Protein AF-A0A372K8U9-F1 (afdb_monomer_lite)

Secondary structure (DSSP, 8-state):
--HHHHHHHHHHHHHHHTT--TT-SS-HHHHHHHHHHHHTS---HHHHHHHHHHHHHHHHHHHHHHHHHHHHS--

Structure (mmCIF, N/CA/C/O backbone):
data_AF-A0A372K8U9-F1
#
_entry.id   AF-A0A372K8U9-F1
#
loop_
_atom_site.group_PDB
_atom_site.id
_atom_site.type_symbol
_atom_site.label_atom_id
_atom_site.label_alt_id
_atom_site.label_comp_id
_atom_site.label_asym_id
_atom_site.label_entity_id
_atom_site.label_seq_id
_atom_site.pdbx_PDB_ins_code
_atom_site.Cartn_x
_atom_site.Cartn_y
_atom_site.Cartn_z
_atom_site.occupancy
_atom_site.B_iso_or_equiv
_atom_site.auth_seq_id
_atom_site.auth_comp_id
_a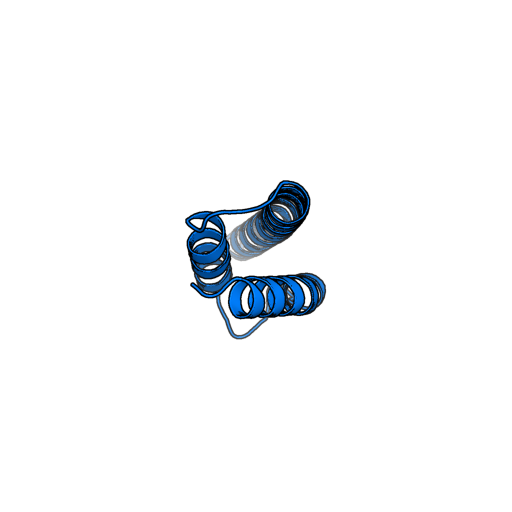tom_site.auth_asym_id
_atom_site.auth_atom_id
_atom_site.pdbx_PDB_model_num
ATOM 1 N N . MET A 1 1 ? 12.860 -9.247 -8.607 1.00 58.50 1 MET A N 1
ATOM 2 C CA . MET A 1 1 ? 11.467 -9.425 -9.081 1.00 58.50 1 MET A CA 1
ATOM 3 C C . MET A 1 1 ? 11.418 -9.152 -10.576 1.00 58.50 1 MET A C 1
ATOM 5 O O . MET A 1 1 ? 12.129 -8.265 -11.028 1.00 58.50 1 MET A O 1
ATOM 9 N N . ASN A 1 2 ? 10.629 -9.913 -11.338 1.00 76.50 2 ASN A N 1
ATOM 10 C CA . ASN A 1 2 ? 10.394 -9.633 -12.757 1.00 76.50 2 ASN A CA 1
ATOM 1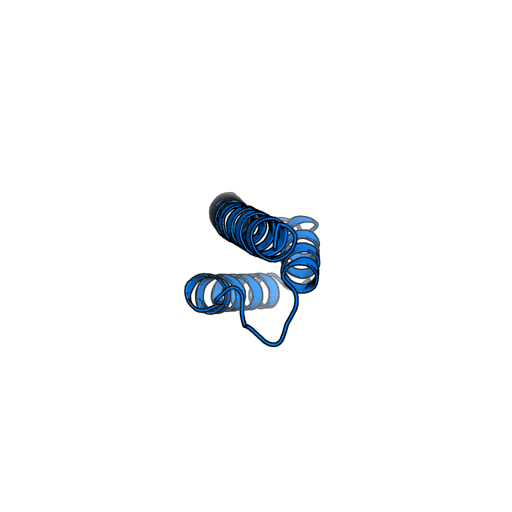1 C C . ASN A 1 2 ? 9.483 -8.394 -12.888 1.00 76.50 2 ASN A C 1
ATOM 13 O O . ASN A 1 2 ? 8.547 -8.251 -12.101 1.00 76.50 2 ASN A O 1
ATOM 17 N N . HIS A 1 3 ? 9.730 -7.514 -13.861 1.00 73.50 3 HIS A N 1
ATOM 18 C CA . HIS A 1 3 ? 8.996 -6.248 -14.025 1.00 73.50 3 HIS A CA 1
ATOM 19 C C . HIS A 1 3 ? 7.479 -6.464 -14.186 1.00 73.50 3 HIS A C 1
ATOM 21 O O . HIS A 1 3 ? 6.676 -5.718 -13.641 1.00 73.50 3 HIS A O 1
ATOM 27 N N . GLN A 1 4 ? 7.081 -7.557 -14.843 1.00 80.75 4 GLN A N 1
ATOM 28 C CA . GLN A 1 4 ? 5.673 -7.942 -14.997 1.00 80.75 4 GLN A CA 1
ATOM 29 C C . GLN A 1 4 ? 5.004 -8.368 -13.686 1.00 80.75 4 GLN A C 1
ATOM 31 O O . GLN A 1 4 ? 3.803 -8.187 -13.518 1.00 80.75 4 GLN A O 1
ATOM 36 N N . GLN A 1 5 ? 5.764 -8.962 -12.764 1.00 83.00 5 GLN A N 1
ATOM 37 C CA . GLN A 1 5 ? 5.229 -9.362 -11.465 1.00 83.00 5 GLN A CA 1
ATOM 38 C C . GLN A 1 5 ? 5.024 -8.136 -10.576 1.00 83.00 5 GLN A C 1
ATOM 40 O O . GLN A 1 5 ? 4.002 -8.029 -9.913 1.00 83.00 5 GLN A O 1
ATOM 45 N N . LEU A 1 6 ? 5.965 -7.191 -10.633 1.00 85.31 6 LEU A N 1
ATOM 46 C CA . LEU A 1 6 ? 5.879 -5.916 -9.930 1.00 85.31 6 LEU A CA 1
ATOM 47 C C . LEU A 1 6 ? 4.648 -5.107 -10.364 1.00 8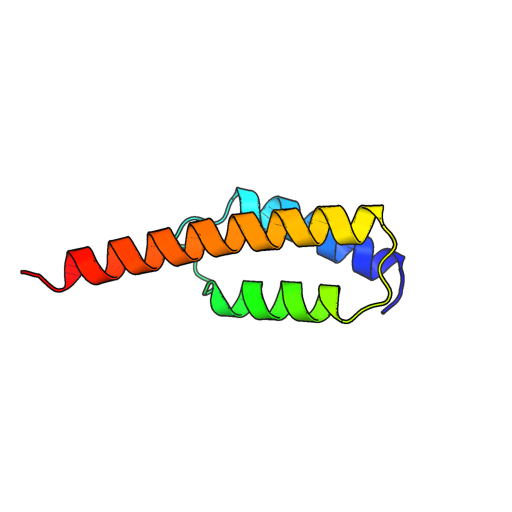5.31 6 LEU A C 1
ATOM 49 O O . LEU A 1 6 ? 3.929 -4.595 -9.515 1.00 85.31 6 LEU A O 1
ATOM 53 N N . GLU A 1 7 ? 4.386 -5.030 -11.671 1.00 88.62 7 GLU A N 1
ATOM 54 C CA . GLU A 1 7 ? 3.193 -4.356 -12.199 1.00 88.62 7 GLU A CA 1
ATOM 55 C C . GLU A 1 7 ? 1.899 -5.001 -11.696 1.00 88.62 7 GLU A C 1
ATOM 57 O O . GLU A 1 7 ? 1.032 -4.297 -11.184 1.00 88.62 7 GLU A O 1
ATOM 62 N N . LYS A 1 8 ? 1.804 -6.337 -11.736 1.00 89.06 8 LYS A N 1
ATOM 63 C CA . LYS A 1 8 ? 0.640 -7.060 -11.202 1.00 89.06 8 LYS A CA 1
ATOM 64 C C . LYS A 1 8 ? 0.457 -6.844 -9.702 1.00 89.06 8 LYS A C 1
ATOM 66 O O . LYS A 1 8 ? -0.669 -6.691 -9.239 1.00 89.06 8 LYS A O 1
ATOM 71 N N . ASP A 1 9 ? 1.551 -6.841 -8.941 1.00 88.50 9 ASP A N 1
ATOM 72 C CA . ASP A 1 9 ? 1.521 -6.543 -7.509 1.00 88.50 9 ASP A CA 1
ATOM 73 C C . ASP A 1 9 ? 1.050 -5.103 -7.249 1.00 88.50 9 ASP A C 1
ATOM 75 O O . ASP A 1 9 ? 0.254 -4.882 -6.340 1.00 88.50 9 ASP A O 1
ATOM 79 N N . LEU A 1 10 ? 1.470 -4.131 -8.065 1.00 89.69 10 LEU A N 1
ATOM 80 C CA . LEU A 1 10 ? 1.003 -2.745 -7.970 1.00 89.69 10 LEU A CA 1
ATOM 81 C C . LEU A 1 10 ? -0.487 -2.607 -8.285 1.00 89.69 10 LEU A C 1
ATOM 83 O O . LEU A 1 10 ? -1.204 -1.992 -7.501 1.00 89.69 10 LEU A O 1
ATOM 87 N N . GLU A 1 11 ? -0.959 -3.194 -9.385 1.00 92.00 11 GLU A N 1
ATOM 88 C CA . GLU A 1 11 ? -2.384 -3.188 -9.748 1.00 92.00 11 GLU A CA 1
ATOM 89 C C . GLU A 1 11 ? -3.236 -3.848 -8.659 1.00 92.00 11 GLU A C 1
ATOM 91 O O . GLU A 1 11 ? -4.288 -3.337 -8.271 1.00 92.00 11 GLU A O 1
ATOM 96 N N . HIS A 1 12 ? -2.755 -4.968 -8.115 1.00 90.75 12 HIS A N 1
ATOM 97 C CA . HIS A 1 12 ? -3.420 -5.650 -7.016 1.00 90.75 12 HIS A CA 1
ATOM 98 C C . HIS A 1 12 ? -3.483 -4.771 -5.763 1.00 90.75 12 HIS A C 1
ATOM 100 O O . HIS A 1 12 ? -4.549 -4.645 -5.165 1.00 90.75 12 HIS A O 1
ATOM 106 N N . LEU A 1 13 ? -2.376 -4.127 -5.385 1.00 90.56 13 LEU A N 1
ATOM 107 C CA . LEU A 1 13 ? -2.339 -3.220 -4.240 1.00 90.56 13 LEU A CA 1
ATOM 108 C C . LEU A 1 13 ? -3.264 -2.016 -4.437 1.00 90.56 13 LEU A C 1
ATOM 110 O O . LEU A 1 13 ? -3.955 -1.641 -3.498 1.00 90.56 13 LEU A O 1
ATOM 114 N N . GLU A 1 14 ? -3.330 -1.433 -5.634 1.00 91.38 14 GLU A N 1
ATOM 115 C CA . GLU A 1 14 ? -4.251 -0.329 -5.945 1.00 91.38 14 GLU A CA 1
ATOM 116 C C . GLU A 1 14 ? -5.718 -0.743 -5.784 1.00 91.38 14 GLU A C 1
ATOM 118 O O . GLU A 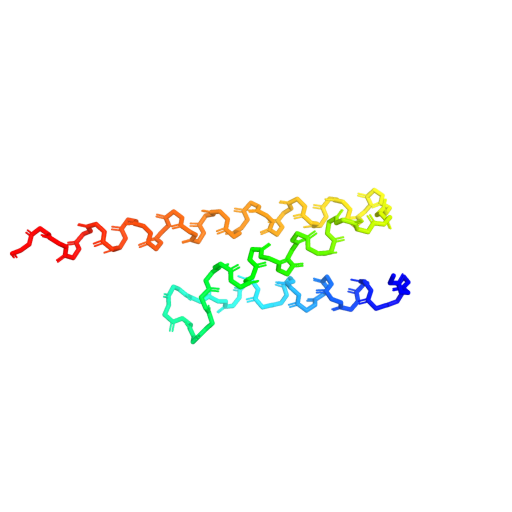1 14 ? -6.512 -0.033 -5.155 1.00 91.38 14 GLU A O 1
ATOM 123 N N . HIS A 1 15 ? -6.077 -1.925 -6.284 1.00 90.00 15 HIS A N 1
ATOM 124 C CA . HIS A 1 15 ? -7.436 -2.445 -6.158 1.00 90.00 15 HIS A CA 1
ATOM 125 C C . HIS A 1 15 ? -7.787 -2.839 -4.725 1.00 90.00 15 HIS A C 1
ATOM 127 O O . HIS A 1 15 ? -8.901 -2.589 -4.275 1.00 90.00 15 HIS A O 1
ATOM 133 N N . VAL A 1 16 ? -6.851 -3.444 -3.992 1.00 89.06 16 VAL A N 1
ATOM 134 C CA . VAL A 1 16 ? -7.098 -3.865 -2.614 1.00 89.06 16 VAL A CA 1
ATOM 135 C C . VAL A 1 16 ? -7.156 -2.651 -1.697 1.00 89.06 16 VAL A C 1
ATOM 137 O O . VAL A 1 16 ? -8.190 -2.475 -1.072 1.00 89.06 16 VAL A O 1
ATOM 140 N N . ILE A 1 17 ? -6.149 -1.763 -1.694 1.00 85.62 17 ILE A N 1
ATOM 141 C CA . ILE A 1 17 ? -6.074 -0.558 -0.833 1.00 85.62 17 ILE A CA 1
ATOM 142 C C . ILE A 1 17 ? -7.307 0.344 -0.981 1.00 85.62 17 ILE A C 1
ATOM 144 O O . ILE A 1 17 ? -7.762 0.920 0.003 1.00 85.62 17 ILE A O 1
ATOM 148 N N . SER A 1 18 ? -7.887 0.439 -2.181 1.00 84.44 18 SER A N 1
ATOM 149 C CA . SER A 1 18 ? -9.125 1.205 -2.398 1.00 84.44 18 SER A CA 1
ATOM 150 C C . SER A 1 18 ? -10.383 0.561 -1.799 1.00 84.44 18 SER A C 1
ATOM 152 O O . SER A 1 18 ? -11.394 1.242 -1.631 1.00 84.44 18 SER A O 1
ATOM 154 N N . ARG A 1 19 ? -10.336 -0.737 -1.478 1.00 82.62 19 ARG A N 1
ATOM 155 C CA . ARG A 1 19 ? -11.462 -1.537 -0.974 1.00 82.62 19 ARG A CA 1
ATOM 156 C C . ARG A 1 19 ? -11.319 -1.969 0.483 1.00 82.62 19 ARG A C 1
ATOM 158 O O . ARG A 1 19 ? -12.326 -2.369 1.060 1.00 82.62 19 ARG A O 1
ATOM 165 N N . ILE A 1 20 ? -10.119 -1.901 1.060 1.00 79.44 20 ILE A N 1
ATOM 166 C CA . ILE A 1 20 ? -9.887 -2.250 2.468 1.00 79.44 20 ILE A CA 1
ATOM 167 C C . ILE A 1 20 ? -10.622 -1.237 3.342 1.00 79.44 20 ILE A C 1
ATOM 169 O O . ILE A 1 20 ? -10.433 -0.025 3.213 1.00 79.44 20 ILE A O 1
ATOM 173 N N . SER A 1 21 ? -11.448 -1.737 4.252 1.00 65.38 21 SER A N 1
ATOM 174 C CA . SER A 1 21 ? -11.933 -0.975 5.398 1.00 65.38 21 SER A CA 1
ATOM 175 C C . SER A 1 21 ? -11.089 -1.327 6.625 1.00 65.38 21 SER A C 1
ATOM 177 O O . SER A 1 21 ? -10.411 -2.349 6.646 1.00 65.38 21 SER A O 1
ATOM 179 N N . ALA A 1 22 ? -11.135 -0.508 7.677 1.00 60.47 22 ALA A N 1
ATOM 180 C CA . ALA A 1 22 ? -10.426 -0.792 8.933 1.00 60.47 22 ALA A CA 1
ATOM 181 C C . ALA A 1 22 ? -10.874 -2.102 9.636 1.00 60.47 22 ALA A C 1
ATOM 183 O O . ALA A 1 22 ? -10.302 -2.467 10.652 1.00 60.47 22 ALA A O 1
ATOM 184 N N . ASP A 1 23 ? -11.886 -2.798 9.103 1.00 59.38 23 ASP A N 1
ATOM 185 C CA . ASP A 1 23 ? -12.425 -4.068 9.615 1.00 59.38 23 ASP A CA 1
ATOM 186 C C . ASP A 1 23 ? -11.978 -5.284 8.775 1.00 59.38 23 ASP A C 1
ATOM 188 O O . ASP A 1 23 ? -12.485 -6.395 8.921 1.00 59.38 23 ASP A O 1
ATOM 192 N N . ASP A 1 24 ? -11.056 -5.089 7.830 1.00 70.25 24 ASP A N 1
ATOM 193 C CA . ASP A 1 24 ? -10.604 -6.179 6.971 1.00 70.25 24 ASP A CA 1
ATOM 194 C C . ASP A 1 24 ? -9.782 -7.218 7.756 1.00 70.25 24 ASP A C 1
ATOM 196 O O . ASP A 1 24 ? -9.114 -6.930 8.749 1.00 70.25 24 ASP A O 1
ATOM 200 N N . ARG A 1 25 ? -9.803 -8.469 7.288 1.00 72.56 25 ARG A N 1
ATOM 201 C CA . ARG A 1 25 ? -9.184 -9.615 7.981 1.00 72.56 25 ARG A CA 1
ATOM 202 C C . ARG A 1 25 ? -7.658 -9.565 7.984 1.00 72.56 25 ARG A C 1
ATOM 204 O O . ARG A 1 25 ? -7.022 -10.345 8.694 1.00 72.56 25 ARG A O 1
ATOM 211 N N . ILE A 1 26 ? -7.070 -8.718 7.145 1.00 82.19 26 ILE A N 1
ATOM 212 C CA . ILE A 1 26 ? -5.627 -8.603 6.971 1.00 82.19 26 ILE A CA 1
ATOM 213 C C . ILE A 1 26 ? -5.163 -7.280 7.591 1.00 82.19 26 ILE A C 1
ATOM 215 O O . ILE A 1 26 ? -5.575 -6.222 7.111 1.00 82.19 26 ILE A O 1
ATOM 219 N N . PRO A 1 27 ? -4.273 -7.314 8.601 1.00 85.62 27 PRO A N 1
ATOM 220 C CA . PRO A 1 27 ? -3.854 -6.110 9.308 1.00 85.62 27 PRO A CA 1
ATOM 221 C C . PRO A 1 27 ? -3.112 -5.144 8.380 1.00 85.62 27 PRO A C 1
ATOM 223 O O . PRO A 1 27 ? -2.344 -5.567 7.510 1.00 85.62 27 PRO A O 1
ATOM 226 N N . LEU A 1 28 ? -3.263 -3.836 8.609 1.00 86.69 28 LEU A N 1
ATOM 227 C CA . LEU A 1 28 ? -2.599 -2.795 7.810 1.00 86.69 28 LEU A CA 1
ATOM 228 C C . LEU A 1 28 ? -1.069 -2.955 7.769 1.00 86.69 28 LEU A C 1
ATOM 230 O O . LEU A 1 28 ? -0.443 -2.695 6.740 1.00 86.69 28 LEU A O 1
ATOM 234 N N . SER A 1 29 ? -0.470 -3.505 8.830 1.00 87.38 29 SER A N 1
ATOM 235 C CA . SER A 1 29 ? 0.958 -3.841 8.898 1.00 87.38 29 SER A CA 1
ATOM 236 C C . SER A 1 29 ? 1.410 -4.858 7.838 1.00 87.38 29 SER A C 1
ATOM 238 O O . SER A 1 29 ? 2.538 -4.782 7.342 1.00 87.38 29 SER A O 1
ATOM 240 N N . TYR A 1 30 ? 0.541 -5.785 7.428 1.00 89.69 30 TYR A N 1
ATOM 241 C CA . TYR A 1 30 ? 0.831 -6.706 6.330 1.00 89.69 30 TYR A CA 1
ATOM 242 C C . TYR A 1 30 ? 0.933 -5.950 5.000 1.00 89.69 30 TYR A C 1
ATOM 244 O O . TYR A 1 30 ? 1.916 -6.102 4.268 1.00 89.69 30 TYR A O 1
ATOM 252 N N . TRP A 1 31 ? -0.036 -5.075 4.717 1.00 90.31 31 TRP A N 1
ATOM 253 C CA . TRP A 1 31 ? -0.039 -4.239 3.514 1.00 90.31 31 TRP A CA 1
ATOM 254 C C . TRP A 1 31 ? 1.150 -3.276 3.490 1.00 90.31 31 TRP A C 1
ATOM 256 O O . TRP A 1 31 ? 1.786 -3.106 2.447 1.00 90.31 31 TRP A O 1
ATOM 266 N N . ARG A 1 32 ? 1.531 -2.735 4.654 1.00 90.19 32 ARG A N 1
ATOM 267 C CA . ARG A 1 32 ? 2.739 -1.921 4.851 1.00 90.19 32 ARG A CA 1
ATOM 268 C C . ARG A 1 32 ? 3.991 -2.651 4.377 1.00 90.19 32 ARG A C 1
ATOM 270 O O . ARG A 1 32 ? 4.769 -2.117 3.584 1.00 90.19 32 ARG A O 1
ATOM 277 N N . ASN A 1 33 ? 4.166 -3.887 4.838 1.00 90.69 33 ASN A N 1
ATOM 278 C CA . ASN A 1 33 ? 5.307 -4.719 4.476 1.00 90.69 33 ASN A CA 1
ATOM 279 C C . ASN A 1 33 ? 5.285 -5.095 2.990 1.00 90.69 33 ASN A C 1
ATOM 281 O O . ASN A 1 33 ? 6.336 -5.106 2.347 1.00 90.69 33 ASN A O 1
ATOM 285 N N . ARG A 1 34 ? 4.100 -5.332 2.413 1.00 88.69 34 ARG A N 1
ATOM 286 C CA . ARG A 1 34 ? 3.950 -5.619 0.980 1.00 88.69 34 ARG A CA 1
ATOM 287 C C . ARG A 1 34 ? 4.364 -4.427 0.114 1.00 88.69 34 ARG A C 1
ATOM 289 O O . ARG A 1 34 ? 5.168 -4.601 -0.799 1.00 88.69 34 ARG A O 1
ATOM 296 N N . ILE A 1 35 ? 3.895 -3.218 0.435 1.00 89.94 35 ILE A N 1
ATOM 297 C CA . ILE A 1 35 ? 4.295 -1.986 -0.267 1.00 89.94 35 ILE A CA 1
ATOM 298 C C . ILE A 1 35 ? 5.803 -1.760 -0.131 1.00 89.94 35 ILE A C 1
ATOM 300 O O . ILE A 1 35 ? 6.454 -1.410 -1.114 1.00 89.94 35 ILE A O 1
ATOM 304 N N . LYS A 1 36 ? 6.385 -1.995 1.052 1.00 90.69 36 LYS A N 1
ATOM 305 C CA . LYS A 1 36 ? 7.836 -1.882 1.259 1.00 90.69 36 LYS A CA 1
ATOM 306 C C . LYS A 1 36 ? 8.614 -2.851 0.364 1.00 90.69 36 LYS A C 1
ATOM 308 O O . LYS A 1 36 ? 9.521 -2.421 -0.333 1.00 90.69 36 LYS A O 1
ATOM 313 N N . SER A 1 37 ? 8.190 -4.113 0.286 1.00 88.62 37 SER A N 1
ATOM 314 C CA . SER A 1 37 ? 8.822 -5.106 -0.592 1.00 88.62 37 SER A CA 1
ATOM 315 C C . SER A 1 37 ? 8.762 -4.725 -2.076 1.00 88.62 37 SER A C 1
ATOM 317 O O . SER A 1 37 ? 9.689 -5.045 -2.815 1.00 88.62 37 SER A O 1
ATOM 319 N N . VAL A 1 38 ? 7.686 -4.067 -2.519 1.00 86.25 38 VAL A N 1
ATOM 320 C CA . VAL A 1 38 ? 7.560 -3.518 -3.882 1.00 86.25 38 VAL A CA 1
ATOM 321 C C . VAL A 1 38 ? 8.476 -2.300 -4.057 1.00 86.25 38 VAL A C 1
ATOM 323 O O . VAL A 1 38 ? 9.105 -2.148 -5.099 1.00 86.25 38 VAL A O 1
ATOM 326 N N . SER A 1 39 ? 8.589 -1.465 -3.021 1.00 86.06 39 SER A N 1
ATOM 327 C CA . SER A 1 39 ? 9.422 -0.252 -3.004 1.00 86.06 39 SER A CA 1
ATOM 328 C C . SER A 1 39 ? 10.923 -0.540 -3.033 1.00 86.06 39 SER A C 1
ATOM 330 O O . SER A 1 39 ? 11.674 0.262 -3.578 1.00 86.06 39 SER A O 1
ATOM 332 N N . ASP A 1 40 ? 11.351 -1.674 -2.477 1.00 85.88 40 ASP A N 1
ATOM 333 C CA . ASP A 1 40 ? 12.756 -2.103 -2.455 1.00 85.88 40 ASP A CA 1
ATOM 334 C C . ASP A 1 40 ? 13.244 -2.613 -3.834 1.00 85.88 40 ASP A C 1
ATOM 336 O O . ASP A 1 40 ? 14.429 -2.893 -4.024 1.00 85.88 40 ASP A O 1
ATOM 340 N N . GLY A 1 41 ? 12.343 -2.748 -4.816 1.00 82.12 41 GLY A N 1
ATOM 341 C CA . GLY A 1 41 ? 12.678 -3.086 -6.199 1.00 82.12 41 GLY A CA 1
ATOM 342 C C . GLY A 1 41 ? 13.181 -1.893 -7.025 1.00 82.12 41 GLY A C 1
ATOM 343 O O . GLY A 1 41 ? 13.032 -0.733 -6.654 1.00 82.12 41 GLY A O 1
ATOM 344 N N . ILE A 1 42 ? 13.742 -2.171 -8.209 1.00 82.94 42 ILE A N 1
ATOM 345 C CA . ILE A 1 42 ? 14.068 -1.123 -9.189 1.00 82.94 42 ILE A CA 1
ATOM 346 C C . ILE A 1 42 ? 12.757 -0.617 -9.801 1.00 82.94 42 ILE A C 1
ATOM 348 O O . ILE A 1 42 ? 12.143 -1.312 -10.613 1.00 82.94 42 ILE A O 1
ATOM 352 N N . LEU A 1 43 ? 12.339 0.584 -9.396 1.00 86.38 43 LEU A N 1
ATOM 353 C CA . LEU A 1 43 ? 11.110 1.226 -9.858 1.00 86.38 43 LEU A CA 1
ATOM 354 C C . LEU A 1 43 ? 11.385 2.245 -10.961 1.00 86.38 43 LEU A C 1
ATOM 356 O O . LEU A 1 43 ? 12.275 3.088 -10.842 1.00 86.38 43 LEU A O 1
ATOM 360 N N . ILE A 1 44 ? 10.550 2.234 -11.998 1.00 88.12 44 ILE A N 1
ATOM 361 C CA . ILE A 1 44 ? 10.491 3.346 -12.956 1.00 88.12 44 ILE A CA 1
ATOM 362 C C . ILE A 1 44 ? 9.659 4.512 -12.380 1.00 88.12 44 ILE A C 1
ATOM 364 O O . ILE A 1 44 ? 8.839 4.297 -11.482 1.00 88.12 44 ILE A O 1
ATOM 368 N N . PRO A 1 45 ? 9.800 5.756 -12.882 1.00 88.44 45 PRO A N 1
ATOM 369 C CA . PRO A 1 45 ? 9.133 6.928 -12.296 1.00 88.44 45 PRO A CA 1
ATOM 370 C C . PRO A 1 45 ? 7.602 6.819 -12.177 1.00 88.44 45 PRO A C 1
ATOM 372 O O . PRO A 1 45 ? 7.009 7.315 -11.213 1.00 88.44 45 PRO A O 1
ATOM 375 N N . SER A 1 46 ? 6.949 6.135 -13.122 1.00 88.12 46 SER A N 1
ATOM 376 C CA . SER A 1 46 ? 5.505 5.873 -13.071 1.00 88.12 46 SER A CA 1
ATOM 377 C C . SER A 1 46 ? 5.134 4.939 -11.913 1.00 88.12 46 SER A C 1
ATOM 379 O O . SER A 1 46 ? 4.196 5.228 -11.172 1.00 88.12 46 SER A O 1
ATOM 381 N N . GLN A 1 47 ? 5.908 3.872 -11.698 1.00 89.88 47 GLN A N 1
ATOM 382 C CA . GLN A 1 47 ? 5.747 2.942 -10.577 1.00 89.88 47 GLN A CA 1
ATOM 383 C C . GLN A 1 47 ? 6.005 3.628 -9.237 1.00 89.88 47 GLN A C 1
ATOM 385 O O . GLN A 1 47 ? 5.195 3.505 -8.324 1.00 89.88 47 GLN A O 1
ATOM 390 N N . ALA A 1 48 ? 7.075 4.418 -9.132 1.00 90.25 48 ALA A N 1
ATOM 391 C CA . ALA A 1 48 ? 7.381 5.183 -7.923 1.00 90.25 48 ALA A CA 1
ATOM 392 C C . ALA A 1 48 ? 6.228 6.126 -7.537 1.00 90.25 48 ALA A C 1
ATOM 394 O O . ALA A 1 48 ? 5.847 6.214 -6.369 1.00 90.25 48 ALA A O 1
ATOM 395 N N . SER A 1 49 ? 5.610 6.778 -8.527 1.00 92.88 49 SER A N 1
ATOM 396 C CA . SER A 1 49 ? 4.444 7.641 -8.305 1.00 92.88 49 SER A CA 1
ATOM 397 C C . SER A 1 49 ? 3.224 6.862 -7.799 1.00 92.88 49 SER A C 1
ATOM 399 O O . SER A 1 49 ? 2.499 7.349 -6.932 1.00 92.88 49 SER A O 1
ATOM 401 N N . ARG A 1 50 ? 3.001 5.642 -8.306 1.00 92.50 50 ARG A N 1
ATOM 402 C CA . ARG A 1 50 ? 1.925 4.744 -7.847 1.00 92.50 50 ARG A CA 1
ATOM 403 C C . ARG A 1 50 ? 2.165 4.275 -6.414 1.00 92.50 50 ARG A C 1
ATOM 405 O O . ARG A 1 50 ? 1.291 4.436 -5.566 1.00 92.50 50 ARG A O 1
ATOM 412 N N . VAL A 1 51 ? 3.376 3.801 -6.118 1.00 91.31 51 VAL A N 1
ATOM 413 C CA . VAL A 1 51 ? 3.804 3.407 -4.766 1.00 91.31 51 VAL A CA 1
ATOM 414 C C . VAL A 1 51 ? 3.609 4.549 -3.772 1.00 91.31 51 VAL A C 1
ATOM 416 O O . VAL A 1 51 ? 3.103 4.322 -2.675 1.00 91.31 51 VAL A O 1
ATOM 419 N N . LYS A 1 52 ? 3.953 5.786 -4.153 1.00 93.06 52 LYS A N 1
ATOM 420 C CA . LYS A 1 52 ? 3.741 6.962 -3.302 1.00 93.06 52 LYS A CA 1
ATOM 421 C C . LYS A 1 52 ? 2.263 7.142 -2.936 1.00 93.06 52 LYS A C 1
ATOM 423 O O . LYS A 1 52 ? 1.960 7.276 -1.753 1.00 93.06 52 LYS A O 1
ATOM 428 N N . ARG A 1 53 ? 1.351 7.070 -3.914 1.00 92.81 53 ARG A N 1
ATOM 429 C CA . ARG A 1 53 ? -0.100 7.168 -3.666 1.00 92.81 53 ARG A CA 1
ATOM 430 C C . ARG A 1 53 ? -0.617 6.042 -2.772 1.00 92.81 53 ARG A C 1
ATOM 432 O O . ARG A 1 53 ? -1.401 6.301 -1.866 1.00 92.81 53 ARG A O 1
ATOM 439 N N . LEU A 1 54 ? -0.153 4.808 -2.986 1.00 92.25 54 LEU A N 1
ATOM 440 C CA . LEU A 1 54 ? -0.513 3.668 -2.134 1.00 92.25 54 LEU A CA 1
ATOM 441 C C . LEU A 1 54 ? -0.059 3.873 -0.690 1.00 92.25 54 LEU A C 1
ATOM 443 O O . LEU A 1 54 ? -0.789 3.576 0.250 1.00 92.25 54 LEU A O 1
ATOM 447 N N . ASN A 1 55 ? 1.144 4.412 -0.515 1.00 92.12 55 ASN A N 1
ATOM 448 C CA . ASN A 1 55 ? 1.720 4.701 0.787 1.00 92.12 55 ASN A CA 1
ATOM 449 C C . ASN A 1 55 ? 0.931 5.800 1.524 1.00 92.12 55 ASN A C 1
ATOM 451 O O . ASN A 1 55 ? 0.663 5.660 2.716 1.00 92.12 55 ASN A O 1
ATOM 455 N N . GLU A 1 56 ? 0.517 6.856 0.820 1.00 92.69 56 GLU A N 1
ATOM 456 C CA . GLU A 1 56 ? -0.351 7.916 1.354 1.00 92.69 56 GLU A CA 1
ATOM 457 C C . GLU A 1 56 ? -1.737 7.381 1.745 1.00 92.69 56 GLU A C 1
ATOM 459 O O . GLU A 1 56 ? -2.203 7.648 2.853 1.00 92.69 56 GLU A O 1
ATOM 464 N N . ALA A 1 57 ? -2.363 6.570 0.886 1.00 90.69 57 ALA A N 1
ATOM 465 C CA . ALA A 1 57 ? -3.653 5.947 1.171 1.00 90.69 57 ALA A CA 1
ATOM 466 C C . ALA A 1 57 ? -3.583 5.016 2.392 1.00 90.69 57 ALA A C 1
ATOM 468 O O . ALA A 1 57 ? -4.427 5.108 3.282 1.00 90.69 57 ALA A O 1
ATOM 469 N N . LEU A 1 58 ? -2.543 4.179 2.481 1.00 90.00 58 LEU A N 1
ATOM 470 C CA . LEU A 1 58 ? -2.350 3.291 3.625 1.00 90.00 58 LEU A CA 1
ATOM 471 C C . LEU A 1 58 ? -2.127 4.077 4.924 1.00 90.00 58 LEU A C 1
ATOM 473 O O . LEU A 1 58 ? -2.733 3.741 5.932 1.00 90.00 58 LEU A O 1
ATOM 477 N N . ARG A 1 59 ? -1.338 5.162 4.903 1.00 90.62 59 ARG A N 1
ATOM 478 C CA . ARG A 1 59 ? -1.163 6.026 6.089 1.00 90.62 59 ARG A CA 1
ATOM 479 C C . ARG A 1 59 ? -2.478 6.646 6.554 1.00 90.62 59 ARG A C 1
ATOM 481 O O . ARG A 1 59 ? -2.704 6.768 7.752 1.00 90.62 59 ARG A O 1
ATOM 488 N N . ALA A 1 60 ? -3.341 7.046 5.621 1.00 89.50 60 ALA A N 1
ATOM 489 C CA . ALA A 1 60 ? -4.655 7.576 5.967 1.00 89.50 60 ALA A CA 1
ATOM 490 C C . ALA A 1 60 ? -5.557 6.506 6.606 1.00 89.50 60 ALA A C 1
ATOM 492 O O . ALA A 1 60 ? -6.337 6.833 7.497 1.00 89.50 60 ALA A O 1
ATOM 493 N N . LEU A 1 61 ? -5.448 5.242 6.178 1.00 87.75 61 LEU A N 1
ATOM 494 C CA . LEU A 1 61 ? -6.137 4.116 6.816 1.00 87.75 61 LEU A CA 1
ATOM 495 C C . LEU A 1 61 ? -5.579 3.832 8.215 1.00 87.75 61 LEU A C 1
ATOM 497 O O . LEU A 1 61 ? -6.362 3.732 9.152 1.00 87.75 61 LEU A O 1
ATOM 501 N N . GLU A 1 62 ? -4.254 3.792 8.371 1.00 87.81 62 GLU A N 1
ATOM 502 C CA . GLU A 1 62 ? -3.579 3.582 9.663 1.00 87.81 62 GLU A CA 1
ATOM 503 C C . GLU A 1 62 ? -3.984 4.659 10.681 1.00 87.81 62 GLU A C 1
ATOM 505 O O . GLU A 1 62 ? -4.36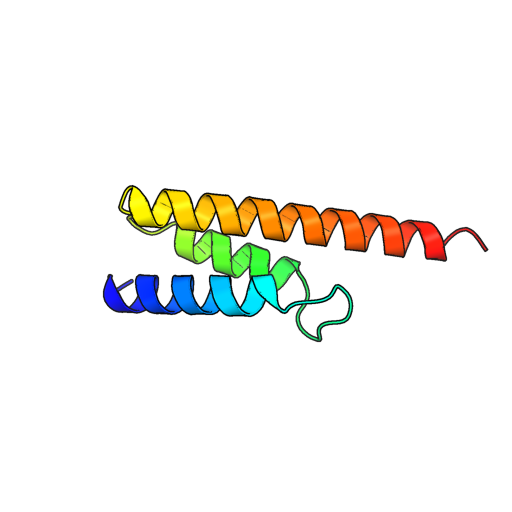7 4.338 11.801 1.00 87.81 62 GLU A O 1
ATOM 510 N N . ALA A 1 63 ? -4.017 5.931 10.269 1.00 88.25 63 ALA A N 1
ATOM 511 C CA . ALA A 1 63 ? -4.472 7.024 11.128 1.00 88.25 63 ALA A CA 1
ATOM 512 C C . ALA A 1 63 ? -5.952 6.885 11.533 1.00 88.25 63 ALA A C 1
ATOM 514 O O . ALA A 1 63 ? -6.325 7.224 12.652 1.00 88.25 63 ALA A O 1
ATOM 515 N N . ARG A 1 64 ? -6.818 6.390 10.638 1.00 86.06 64 ARG A N 1
ATOM 516 C CA . ARG A 1 64 ? -8.234 6.136 10.961 1.00 86.06 64 ARG A CA 1
ATOM 517 C C . ARG A 1 64 ? -8.395 4.968 11.931 1.00 86.06 64 ARG A C 1
ATOM 519 O O . ARG A 1 64 ? -9.233 5.059 12.822 1.00 86.06 64 ARG A O 1
ATOM 526 N N . GLU A 1 65 ? -7.612 3.905 11.759 1.00 84.00 65 GLU A N 1
ATOM 527 C CA . GLU A 1 65 ? -7.584 2.752 12.666 1.00 84.00 65 GLU A CA 1
ATOM 528 C C . GLU A 1 65 ? -7.120 3.175 14.067 1.00 84.00 65 GLU A C 1
ATOM 530 O O . GLU A 1 65 ? -7.787 2.865 15.051 1.00 84.00 65 GLU A O 1
ATOM 535 N N . GLU A 1 66 ? -6.054 3.976 14.160 1.00 84.06 66 GLU A N 1
ATOM 536 C CA . GLU A 1 66 ? -5.551 4.522 15.427 1.00 84.06 66 GLU A CA 1
ATOM 537 C C . GLU A 1 66 ? -6.591 5.418 16.121 1.00 84.06 66 GLU A C 1
ATOM 539 O O . GLU A 1 66 ? -6.856 5.269 17.316 1.00 84.06 66 GLU A O 1
ATOM 544 N N . LEU A 1 67 ? -7.257 6.305 15.370 1.00 83.50 67 LEU A N 1
ATOM 545 C CA . LEU A 1 67 ? -8.344 7.134 15.899 1.00 83.50 67 LEU A CA 1
ATOM 546 C C . LEU A 1 67 ? -9.528 6.285 16.397 1.00 83.50 67 LEU A C 1
ATOM 548 O O . LEU A 1 67 ? -10.095 6.586 17.451 1.00 83.50 67 LEU A O 1
ATOM 552 N N . ALA A 1 68 ? -9.897 5.218 15.684 1.00 79.88 68 ALA A N 1
ATOM 553 C CA . ALA A 1 68 ? -10.959 4.300 16.099 1.00 79.88 68 ALA A CA 1
ATOM 554 C C . ALA A 1 68 ? -10.576 3.496 17.359 1.00 79.88 68 ALA A C 1
ATOM 556 O O . ALA A 1 68 ? -11.38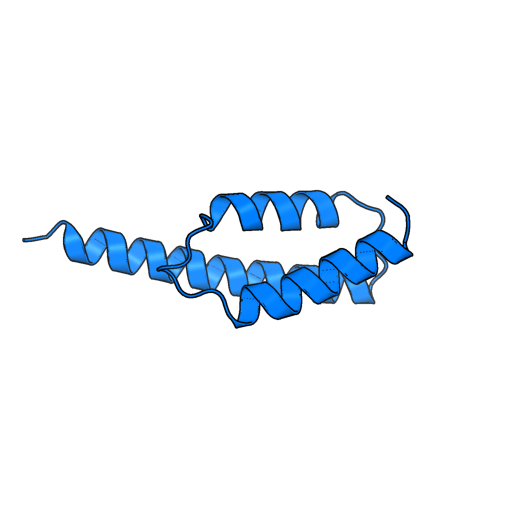8 3.358 18.280 1.00 79.88 68 ALA A O 1
ATOM 557 N N . ALA A 1 69 ? -9.328 3.028 17.448 1.00 78.19 69 ALA A N 1
ATOM 558 C CA . ALA A 1 69 ? -8.809 2.305 18.607 1.00 78.19 69 ALA A CA 1
ATOM 559 C C . ALA A 1 69 ? -8.772 3.189 19.869 1.00 78.19 69 ALA A C 1
ATOM 561 O O . ALA A 1 69 ? -9.249 2.777 20.933 1.00 78.19 69 ALA A O 1
ATOM 562 N N . ASN A 1 70 ? -8.304 4.437 19.748 1.00 75.94 70 ASN A N 1
ATOM 563 C CA . ASN A 1 70 ? -8.284 5.386 20.866 1.00 75.94 70 ASN A CA 1
ATOM 564 C C . ASN A 1 70 ? -9.691 5.786 21.330 1.00 75.94 70 ASN A C 1
ATOM 566 O O . ASN A 1 70 ? -9.906 5.972 22.526 1.00 75.94 70 ASN A O 1
ATOM 570 N N . SER A 1 71 ? -10.664 5.855 20.416 1.00 69.69 71 SER A N 1
ATOM 571 C CA . SER A 1 71 ? -12.061 6.176 20.750 1.00 69.69 71 SER A CA 1
ATOM 572 C C . SER A 1 71 ? -12.751 5.082 21.581 1.00 69.69 71 SER A C 1
ATOM 574 O O . SER A 1 71 ? -13.712 5.362 22.292 1.00 69.69 71 SER A O 1
ATOM 576 N N . THR A 1 72 ? -12.263 3.838 21.516 1.00 60.91 72 THR A N 1
ATOM 577 C CA . THR A 1 72 ? -12.877 2.679 22.192 1.00 60.91 72 THR A CA 1
ATOM 578 C C . THR A 1 72 ? -12.369 2.494 23.631 1.00 60.91 72 THR A C 1
ATOM 580 O O . THR A 1 72 ? -13.050 1.892 24.454 1.00 60.91 72 THR A O 1
ATOM 583 N N . THR A 1 73 ? -11.203 3.058 23.969 1.00 59.38 73 THR A N 1
ATOM 584 C CA . THR A 1 73 ? -10.557 2.895 25.290 1.00 59.38 73 THR A CA 1
ATOM 585 C C . THR A 1 73 ? -11.045 3.909 26.345 1.00 59.38 73 THR A C 1
ATOM 587 O O . THR A 1 73 ? -10.732 3.775 27.522 1.00 59.38 73 THR A O 1
ATOM 590 N N . THR A 1 74 ? -11.843 4.918 25.977 1.00 52.81 74 THR A N 1
ATOM 591 C CA . THR A 1 74 ? -12.324 5.970 26.906 1.00 52.81 74 THR A CA 1
ATOM 592 C C . THR A 1 74 ? -13.723 5.702 27.488 1.00 52.81 74 THR A C 1
ATOM 594 O O . THR A 1 74 ? -14.477 6.646 27.712 1.00 52.81 74 THR A O 1
ATOM 597 N N . ARG A 1 75 ? -14.116 4.447 27.744 1.00 44.06 75 ARG A N 1
ATOM 598 C CA . ARG A 1 75 ? -15.412 4.158 28.386 1.00 44.06 75 ARG A CA 1
ATOM 599 C C . ARG A 1 75 ? -15.294 3.355 29.669 1.00 44.06 75 ARG A C 1
ATOM 601 O O . ARG A 1 75 ? -14.551 2.354 29.662 1.00 44.06 75 ARG A O 1
#

Foldseek 3Di:
DPPVVLVVLLVVLVVVLVVDALPDPDHLVVSVVSLVVSVPDDDDPVSVVSSVVSVVSSVVRVVVNVVVVVVVPPD

Radius of gyration: 14.02 Å; chains: 1; bounding box: 30×18×43 Å

Sequence (75 aa):
MNHQQLEKDLEHLEHVISRISADDRIPLSYWRNRIKSVSDGILIPSQASRVKRLNEALRALEAREELAANSTTTR

pLDDT: mean 83.4, std 10.51, range [44.06, 93.06]